Protein AF-A0A8T3C4L5-F1 (afdb_monomer_lite)

Radius of gyration: 16.28 Å; chains: 1; bounding box: 49×35×32 Å

InterPro domains:
  IPR044974 Disease resistance protein, plants [PTHR23155] (1-118)
  IPR058922 Disease resistance protein, winged helix domain [PF23559] (1-63)

pLDDT: mean 76.46, std 15.85, range [28.09, 96.88]

Organism: Dendrobium nobile (NCBI:txid94219)

Structure (mmCIF, N/CA/C/O backbone):
data_AF-A0A8T3C4L5-F1
#
_entry.id   AF-A0A8T3C4L5-F1
#
loop_
_atom_site.group_PDB
_atom_site.id
_atom_site.type_symbol
_atom_site.label_atom_id
_atom_site.label_alt_id
_atom_site.label_comp_id
_atom_site.label_asym_id
_atom_site.label_entity_id
_atom_site.label_seq_id
_atom_site.pdbx_PDB_ins_code
_atom_site.Cartn_x
_atom_site.Cartn_y
_atom_site.Cartn_z
_atom_site.occupancy
_atom_site.B_iso_or_equiv
_atom_site.auth_seq_id
_atom_site.auth_comp_id
_atom_site.auth_asym_id
_atom_site.auth_atom_id
_atom_site.pdbx_PDB_model_num
ATOM 1 N N . MET A 1 1 ? 4.354 3.926 0.857 1.00 71.31 1 MET A N 1
ATOM 2 C CA . MET A 1 1 ? 4.013 4.911 -0.170 1.00 71.31 1 MET A CA 1
ATOM 3 C C . MET A 1 1 ? 4.197 4.271 -1.514 1.00 71.31 1 MET A C 1
ATOM 5 O O . MET A 1 1 ? 5.231 3.648 -1.753 1.00 71.31 1 MET A O 1
ATOM 9 N N . PHE A 1 2 ? 3.154 4.379 -2.325 1.00 76.31 2 PHE A N 1
ATOM 10 C CA . PHE A 1 2 ? 3.182 3.933 -3.702 1.00 76.31 2 PHE A CA 1
ATOM 11 C C . PHE A 1 2 ? 4.271 4.679 -4.488 1.00 76.31 2 PHE A C 1
ATOM 13 O O . PHE A 1 2 ? 4.633 5.801 -4.106 1.00 76.31 2 PHE A O 1
ATOM 20 N N . PRO A 1 3 ? 4.824 4.069 -5.550 1.00 77.38 3 PRO A N 1
ATOM 21 C CA . PRO A 1 3 ? 5.613 4.795 -6.535 1.00 77.38 3 PRO A CA 1
ATOM 22 C C . PRO A 1 3 ? 4.866 6.037 -7.042 1.00 77.38 3 PRO A C 1
ATOM 24 O O . PRO A 1 3 ? 3.644 6.137 -6.931 1.00 77.38 3 PRO A O 1
ATOM 27 N N . GLU A 1 4 ? 5.619 7.010 -7.542 1.00 78.88 4 GLU A N 1
ATOM 28 C CA . GLU A 1 4 ? 5.027 8.156 -8.238 1.00 78.88 4 GLU A CA 1
ATOM 29 C C . GLU A 1 4 ? 4.269 7.656 -9.475 1.00 78.88 4 GLU A C 1
ATOM 31 O O . GLU A 1 4 ? 4.678 6.656 -10.070 1.00 78.88 4 GLU A O 1
ATOM 36 N N . ASP A 1 5 ? 3.134 8.288 -9.783 1.00 83.44 5 ASP A N 1
ATOM 37 C CA . ASP A 1 5 ? 2.208 7.886 -10.855 1.00 83.44 5 ASP A CA 1
ATOM 38 C C . ASP A 1 5 ? 1.694 6.439 -10.788 1.00 83.44 5 ASP A C 1
ATOM 40 O O . ASP A 1 5 ? 1.188 5.899 -11.766 1.00 83.44 5 ASP A O 1
ATOM 44 N N . HIS A 1 6 ? 1.783 5.791 -9.626 1.00 84.56 6 HIS A N 1
ATOM 45 C CA . HIS A 1 6 ? 1.246 4.449 -9.469 1.00 84.56 6 HIS A CA 1
ATOM 46 C C . HIS A 1 6 ? -0.283 4.444 -9.547 1.00 84.56 6 HIS A C 1
ATOM 48 O O . HIS A 1 6 ? -0.957 5.008 -8.677 1.00 84.56 6 HIS A O 1
ATOM 54 N N . GLU A 1 7 ? -0.795 3.750 -10.558 1.00 89.50 7 GLU A N 1
ATOM 55 C CA . GLU A 1 7 ? -2.212 3.465 -10.748 1.00 89.50 7 GLU A CA 1
ATOM 56 C C . GLU A 1 7 ? -2.616 2.199 -9.981 1.00 89.50 7 GLU A C 1
ATOM 58 O O . GLU A 1 7 ? -1.877 1.212 -9.944 1.00 89.50 7 GLU A O 1
ATOM 63 N N . PHE A 1 8 ? -3.783 2.241 -9.343 1.00 87.31 8 PHE A N 1
ATOM 64 C CA . PHE A 1 8 ? -4.353 1.148 -8.567 1.00 87.31 8 PHE A CA 1
ATOM 65 C C . PHE A 1 8 ? -5.879 1.107 -8.687 1.00 87.31 8 PHE A C 1
ATOM 67 O O . PHE A 1 8 ? -6.548 2.146 -8.705 1.00 87.31 8 PHE A O 1
ATOM 74 N N . ASP A 1 9 ? -6.434 -0.103 -8.647 1.00 92.12 9 ASP A N 1
ATOM 75 C CA . ASP A 1 9 ? -7.873 -0.304 -8.496 1.00 92.12 9 ASP A CA 1
ATOM 76 C C . ASP A 1 9 ? -8.336 -0.009 -7.052 1.00 92.12 9 ASP A C 1
ATOM 78 O O . ASP A 1 9 ? -7.619 -0.176 -6.054 1.00 92.12 9 ASP A O 1
ATOM 82 N N . LYS A 1 10 ? -9.597 0.410 -6.929 1.00 93.19 10 LYS A N 1
ATOM 83 C CA . LYS A 1 10 ? -10.261 0.701 -5.657 1.00 93.19 10 LYS A CA 1
ATOM 84 C C . LYS A 1 10 ? -10.256 -0.493 -4.705 1.00 93.19 10 LYS A C 1
ATOM 86 O O . LYS A 1 10 ? -9.967 -0.321 -3.517 1.00 93.19 10 LYS A O 1
ATOM 91 N N . TYR A 1 11 ? -10.639 -1.682 -5.170 1.00 91.38 11 TYR A N 1
ATOM 92 C CA . TYR A 1 11 ? -10.789 -2.846 -4.287 1.00 91.38 11 TYR A CA 1
ATOM 93 C C . TYR A 1 11 ? -9.446 -3.311 -3.748 1.00 91.38 11 TYR A C 1
ATOM 95 O O . TYR A 1 11 ? -9.337 -3.750 -2.603 1.00 91.38 11 TYR A O 1
ATOM 103 N N . ASP A 1 12 ? -8.436 -3.157 -4.575 1.00 87.62 12 ASP A N 1
ATOM 104 C CA . ASP A 1 12 ? -7.044 -3.436 -4.314 1.00 87.62 12 ASP A CA 1
ATOM 105 C C . ASP A 1 12 ? -6.484 -2.544 -3.189 1.00 87.62 12 ASP A C 1
ATOM 107 O O . ASP A 1 12 ? -5.986 -3.058 -2.176 1.00 87.62 12 ASP A O 1
ATOM 111 N N . LEU A 1 13 ? -6.723 -1.225 -3.247 1.00 89.25 13 LEU A N 1
ATOM 112 C CA . LEU A 1 13 ? -6.396 -0.329 -2.132 1.00 89.25 13 LEU A CA 1
ATOM 113 C C . LEU A 1 13 ? -7.184 -0.675 -0.857 1.00 89.25 13 LEU A C 1
ATOM 115 O O . LEU A 1 13 ? -6.622 -0.684 0.241 1.00 89.25 13 LEU A O 1
ATOM 119 N N . VAL A 1 14 ? -8.481 -0.971 -0.975 1.00 92.38 14 VAL A N 1
ATOM 120 C CA . VAL A 1 14 ? -9.328 -1.309 0.181 1.00 92.38 14 VAL A CA 1
ATOM 121 C C . VAL A 1 14 ? -8.824 -2.564 0.890 1.00 92.38 14 VAL A C 1
ATOM 123 O O . VAL A 1 14 ? -8.665 -2.553 2.111 1.00 92.38 14 VAL A O 1
ATOM 126 N N . ARG A 1 15 ? -8.504 -3.629 0.150 1.00 87.94 15 ARG A N 1
ATOM 127 C CA . ARG A 1 15 ? -7.939 -4.865 0.714 1.00 87.94 15 ARG A CA 1
ATOM 128 C C . ARG A 1 15 ? -6.617 -4.607 1.424 1.00 87.94 15 ARG A C 1
ATOM 130 O O . ARG A 1 15 ? -6.396 -5.148 2.506 1.00 87.94 15 ARG A O 1
ATOM 137 N N . MET A 1 16 ? -5.771 -3.748 0.858 1.00 83.81 16 MET A N 1
ATOM 138 C CA . MET A 1 16 ? -4.522 -3.340 1.495 1.00 83.81 16 MET A CA 1
ATOM 139 C C . MET A 1 16 ? -4.780 -2.623 2.829 1.00 83.81 16 MET A C 1
ATOM 141 O O . MET A 1 16 ? -4.151 -2.947 3.834 1.00 83.81 16 MET A O 1
ATOM 145 N N . LEU A 1 17 ? -5.735 -1.692 2.880 1.00 87.00 17 LEU A N 1
ATOM 146 C CA . LEU A 1 17 ? -6.096 -0.987 4.114 1.00 87.00 17 LEU A CA 1
ATOM 147 C C . LEU A 1 17 ? -6.680 -1.928 5.184 1.00 87.00 17 LEU A C 1
ATOM 149 O O . LEU A 1 17 ? -6.394 -1.748 6.369 1.00 87.00 17 LEU A O 1
ATOM 153 N N . ILE A 1 18 ? -7.440 -2.953 4.784 1.00 87.50 18 ILE A N 1
ATOM 154 C CA . ILE A 1 18 ? -7.921 -4.015 5.685 1.00 87.50 18 ILE A CA 1
ATOM 155 C C . ILE A 1 18 ? -6.741 -4.822 6.237 1.00 87.50 18 ILE A C 1
ATOM 157 O O . ILE A 1 18 ? -6.638 -5.005 7.448 1.00 87.50 18 ILE A O 1
ATOM 161 N N . ALA A 1 19 ? -5.828 -5.272 5.371 1.00 81.12 19 ALA A N 1
ATOM 162 C CA . ALA A 1 19 ? -4.664 -6.069 5.765 1.00 81.12 19 ALA A CA 1
ATOM 163 C C . ALA A 1 19 ? -3.718 -5.312 6.712 1.00 81.12 19 ALA A C 1
ATOM 165 O O . ALA A 1 19 ? -3.135 -5.911 7.614 1.00 81.12 19 ALA A O 1
ATOM 166 N N . LEU A 1 20 ? -3.606 -3.992 6.542 1.00 78.56 20 LEU A N 1
ATOM 167 C CA . LEU A 1 20 ? -2.855 -3.101 7.431 1.00 78.56 20 LEU A CA 1
ATOM 168 C C . LEU A 1 20 ? -3.605 -2.771 8.736 1.00 78.56 20 LEU A C 1
ATOM 170 O O . LEU A 1 20 ? -3.062 -2.088 9.601 1.00 78.56 20 LEU A O 1
ATOM 174 N N . GLY A 1 21 ? -4.850 -3.230 8.892 1.00 84.75 21 GLY A N 1
ATOM 175 C CA . GLY A 1 21 ? -5.668 -2.993 10.081 1.00 84.75 21 GLY A CA 1
ATOM 176 C C . GLY A 1 21 ? -6.249 -1.579 10.184 1.00 84.75 21 GLY A C 1
ATOM 177 O O . GLY A 1 21 ? -6.759 -1.211 11.243 1.00 84.75 21 GLY A O 1
ATOM 178 N N . PHE A 1 22 ? -6.210 -0.780 9.113 1.00 86.56 22 PHE A N 1
ATOM 179 C CA . PHE A 1 22 ? -6.829 0.551 9.096 1.00 86.56 22 PHE A CA 1
ATOM 180 C C . PHE A 1 22 ? -8.354 0.488 9.049 1.00 86.56 22 PHE A C 1
ATOM 182 O O . PHE A 1 22 ? -9.022 1.410 9.514 1.00 86.56 22 PHE A O 1
ATOM 189 N N . ILE A 1 23 ? -8.902 -0.604 8.519 1.00 91.62 23 ILE A N 1
ATOM 190 C CA . ILE A 1 23 ? -10.339 -0.853 8.483 1.00 91.62 23 ILE A CA 1
ATOM 191 C C . ILE A 1 23 ? -10.667 -1.953 9.486 1.00 91.62 23 ILE A C 1
ATOM 193 O O . ILE A 1 23 ? -10.069 -3.026 9.469 1.00 91.62 23 ILE A O 1
ATOM 197 N N . GLN A 1 24 ? -11.626 -1.671 10.363 1.00 89.50 24 GLN A N 1
ATOM 198 C CA . GLN A 1 24 ? -12.053 -2.571 11.428 1.00 89.50 24 GLN A CA 1
ATOM 199 C C . GLN A 1 24 ? -13.471 -3.090 11.157 1.00 89.50 24 GLN A C 1
ATOM 201 O O . GLN A 1 24 ? -14.288 -2.367 10.579 1.00 89.50 24 GLN A O 1
ATOM 206 N N . PRO A 1 25 ? -13.794 -4.326 11.571 1.00 89.25 25 PRO A N 1
ATOM 207 C CA . PRO A 1 25 ? -15.108 -4.906 11.335 1.00 89.25 25 PRO A CA 1
ATOM 208 C C . PRO A 1 25 ? -16.206 -4.169 12.112 1.00 89.25 25 PRO A C 1
ATOM 210 O O . PRO A 1 25 ? -16.008 -3.696 13.231 1.00 89.25 25 PRO A O 1
ATOM 213 N N . SER A 1 26 ? -17.402 -4.129 11.526 1.00 92.00 26 SER A N 1
ATOM 214 C CA . SER A 1 26 ? -18.622 -3.588 12.129 1.00 92.00 26 SER A CA 1
ATOM 215 C C . SER A 1 26 ? -19.703 -4.665 12.182 1.00 92.00 26 SER A C 1
ATOM 217 O O . SER A 1 26 ? -19.707 -5.591 11.379 1.00 92.00 26 SER A O 1
ATOM 219 N N . GLN A 1 27 ? -20.664 -4.532 13.101 1.00 91.00 27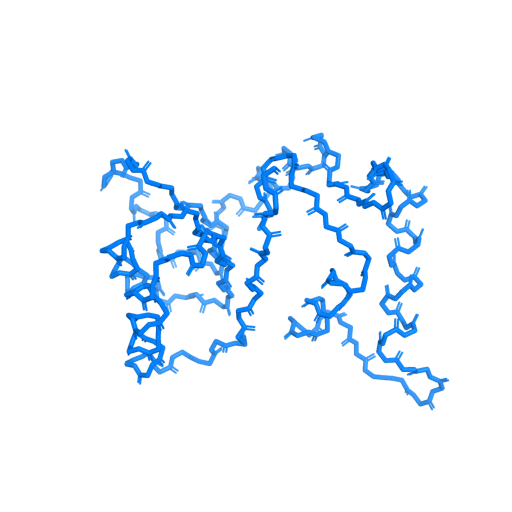 GLN A N 1
ATOM 220 C CA . GLN A 1 27 ? -21.825 -5.430 13.150 1.00 91.00 27 GLN A CA 1
ATOM 221 C C . GLN A 1 27 ? -22.737 -5.307 11.919 1.00 91.00 27 GLN A C 1
ATOM 223 O O . GLN A 1 27 ? -23.452 -6.252 11.603 1.00 91.00 27 GLN A O 1
ATOM 228 N N . ALA A 1 28 ? -22.747 -4.148 11.252 1.00 93.50 28 ALA A N 1
ATOM 229 C CA . ALA A 1 28 ? -23.723 -3.832 10.206 1.00 93.50 28 ALA A CA 1
ATOM 230 C C . ALA A 1 28 ? -23.144 -3.807 8.783 1.00 93.50 28 ALA A C 1
ATOM 232 O O . ALA A 1 28 ? -23.911 -3.769 7.825 1.00 93.50 28 ALA A O 1
ATOM 233 N N . MET A 1 29 ? -21.819 -3.765 8.636 1.00 93.00 29 MET A N 1
ATOM 234 C CA . MET A 1 29 ? -21.143 -3.587 7.348 1.00 93.00 29 MET A CA 1
ATOM 235 C C . MET A 1 29 ? -19.904 -4.464 7.274 1.00 93.00 29 MET A C 1
ATOM 237 O O . MET A 1 29 ? -19.213 -4.649 8.280 1.00 93.00 29 MET A O 1
ATOM 241 N N . THR A 1 30 ? -19.616 -4.963 6.074 1.00 95.25 30 THR A N 1
ATOM 242 C CA . THR A 1 30 ? -18.349 -5.646 5.806 1.00 95.25 30 THR A CA 1
ATOM 243 C C . THR A 1 30 ? -17.194 -4.643 5.846 1.00 95.25 30 THR A C 1
ATOM 245 O O . THR A 1 30 ? -17.395 -3.429 5.733 1.00 95.25 30 THR A O 1
ATOM 248 N N . MET A 1 31 ? -15.968 -5.133 6.032 1.00 95.44 31 MET A N 1
ATOM 249 C CA . MET A 1 31 ? -14.789 -4.264 5.994 1.00 95.44 31 MET A CA 1
ATOM 250 C C . MET A 1 31 ? -14.601 -3.668 4.593 1.00 95.44 31 MET A C 1
ATOM 252 O O . MET A 1 31 ? -14.191 -2.522 4.455 1.00 95.44 31 MET A O 1
ATOM 256 N N . GLU A 1 32 ? -14.983 -4.401 3.555 1.00 95.75 32 GLU A N 1
ATOM 257 C CA . GLU A 1 32 ? -14.980 -3.953 2.169 1.00 95.75 32 GLU A CA 1
ATOM 258 C C . GLU A 1 32 ? -15.983 -2.816 1.937 1.00 95.75 32 GLU A C 1
ATOM 260 O O . GLU A 1 32 ? -15.641 -1.835 1.278 1.00 95.75 32 GLU A O 1
ATOM 265 N N . ASP A 1 33 ? -17.183 -2.886 2.526 1.00 96.06 33 ASP A N 1
ATOM 266 C CA . ASP A 1 33 ? -18.165 -1.794 2.459 1.00 96.06 33 ASP A CA 1
ATOM 267 C C . ASP A 1 33 ? -17.651 -0.533 3.166 1.00 96.06 33 ASP A C 1
ATOM 269 O O . ASP A 1 33 ? -17.806 0.582 2.661 1.00 96.06 33 ASP A O 1
ATOM 273 N N . ILE A 1 34 ? -17.038 -0.696 4.344 1.00 96.69 34 ILE A N 1
ATOM 274 C CA . ILE A 1 34 ? -16.456 0.417 5.107 1.00 96.69 34 ILE A CA 1
ATOM 275 C C . ILE A 1 34 ? -15.316 1.048 4.309 1.00 96.69 34 ILE A C 1
ATOM 277 O O . ILE A 1 34 ? -15.352 2.245 4.028 1.00 96.69 34 ILE A O 1
ATOM 281 N N . GLY A 1 35 ? -14.357 0.232 3.874 1.00 96.19 35 GLY A N 1
ATOM 282 C CA . GLY A 1 35 ? -13.220 0.685 3.086 1.00 96.19 35 GLY A CA 1
ATOM 283 C C . GLY A 1 35 ? -13.636 1.329 1.773 1.00 96.19 35 GLY A C 1
ATOM 284 O O . GLY A 1 35 ? -13.088 2.360 1.397 1.00 96.19 35 GLY A O 1
ATOM 285 N N . GLY A 1 36 ? -14.648 0.782 1.101 1.00 96.88 36 GLY A N 1
ATOM 286 C CA . GLY A 1 36 ? -15.189 1.349 -0.128 1.00 96.88 36 GLY A CA 1
ATOM 287 C C . GLY A 1 36 ? -15.793 2.738 0.076 1.00 96.88 36 GLY A C 1
ATOM 288 O O . GLY A 1 36 ? -15.607 3.610 -0.771 1.00 96.88 36 GLY A O 1
ATOM 289 N N . ARG A 1 37 ? -16.474 2.974 1.204 1.00 96.06 37 ARG A N 1
ATOM 290 C CA . ARG A 1 37 ? -17.014 4.296 1.557 1.00 96.06 37 ARG A CA 1
ATOM 291 C C . ARG A 1 37 ? -15.917 5.283 1.934 1.00 96.06 37 ARG A C 1
ATOM 293 O O . ARG A 1 37 ? -15.989 6.443 1.528 1.00 96.06 37 ARG A O 1
ATOM 300 N N . ASP A 1 38 ? -14.920 4.838 2.692 1.00 95.25 38 ASP A N 1
ATOM 301 C CA . ASP A 1 38 ? -13.773 5.670 3.058 1.00 95.25 38 ASP A CA 1
ATOM 302 C C . ASP A 1 38 ? -12.978 6.066 1.812 1.00 95.25 38 ASP A C 1
ATOM 304 O O . ASP A 1 38 ? -12.652 7.239 1.635 1.00 95.25 38 ASP A O 1
ATOM 308 N N . PHE A 1 39 ? -12.773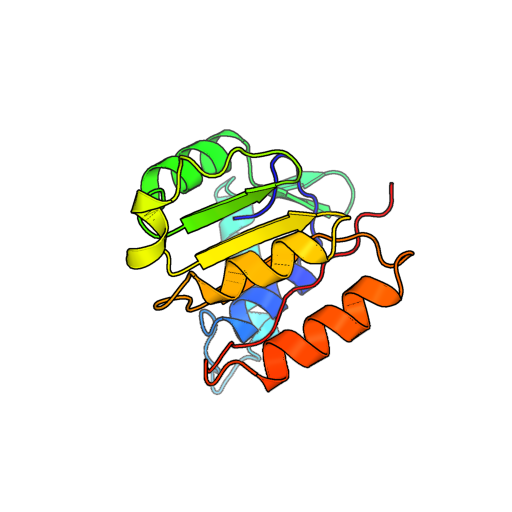 5.127 0.888 1.00 95.88 39 PHE A N 1
ATOM 309 C CA . PHE A 1 39 ? -12.193 5.387 -0.425 1.00 95.88 39 PHE A CA 1
ATOM 310 C C . PHE A 1 39 ? -12.941 6.493 -1.175 1.00 95.88 39 PHE A C 1
ATOM 312 O O . PHE A 1 39 ? -12.330 7.461 -1.627 1.00 95.88 39 PHE A O 1
ATOM 319 N N . ASP A 1 40 ? -14.273 6.408 -1.249 1.00 95.81 40 ASP A N 1
ATOM 320 C CA . ASP A 1 40 ? -15.086 7.420 -1.931 1.00 95.81 40 ASP A CA 1
ATOM 321 C C . ASP A 1 40 ? -14.940 8.808 -1.284 1.00 95.81 40 ASP A C 1
ATOM 323 O O . ASP A 1 40 ? -15.024 9.833 -1.964 1.00 95.81 40 ASP A O 1
ATOM 327 N N . VAL A 1 41 ? -14.705 8.872 0.032 1.00 96.25 41 VAL A N 1
ATOM 328 C CA . VAL A 1 41 ? -14.389 10.127 0.731 1.00 96.25 41 VAL A CA 1
ATOM 329 C C . VAL A 1 41 ? -13.004 10.645 0.340 1.00 96.25 41 VAL A C 1
ATOM 331 O O . VAL A 1 41 ? -12.855 11.854 0.159 1.00 96.25 41 VAL A O 1
ATOM 334 N N . LEU A 1 42 ? -12.004 9.772 0.197 1.00 93.75 42 LEU A N 1
ATOM 335 C CA . LEU A 1 42 ? -10.652 10.154 -0.225 1.00 93.75 42 LEU A CA 1
ATOM 336 C C . LEU A 1 42 ? -10.655 10.724 -1.653 1.00 93.75 42 LEU A C 1
ATOM 338 O O . LEU A 1 42 ? -10.090 11.797 -1.877 1.00 93.75 42 LEU A O 1
ATOM 342 N N . VAL A 1 43 ? -11.388 10.098 -2.579 1.00 94.56 43 VAL A N 1
ATOM 343 C CA . VAL A 1 43 ? -11.600 10.619 -3.944 1.00 94.56 43 VAL A CA 1
ATOM 344 C C . VAL A 1 43 ? -12.302 11.979 -3.909 1.00 94.56 43 VAL A C 1
ATOM 346 O O . VAL A 1 43 ? -11.830 12.943 -4.506 1.00 94.56 43 VAL A O 1
ATOM 349 N N . LYS A 1 44 ? -13.393 12.117 -3.140 1.00 95.19 44 LYS A N 1
ATOM 350 C CA . LYS A 1 44 ? -14.113 13.401 -2.997 1.00 95.19 44 LYS A CA 1
ATOM 351 C C . LYS A 1 44 ? -13.253 14.526 -2.422 1.00 95.19 44 LYS A C 1
ATOM 353 O O . LYS A 1 44 ? -13.551 15.695 -2.652 1.00 95.19 44 LYS A O 1
ATOM 358 N N . LYS A 1 45 ? -12.217 14.188 -1.655 1.00 93.25 45 LYS A N 1
ATOM 359 C CA . LYS A 1 45 ? -11.246 15.133 -1.091 1.00 93.25 45 LYS A CA 1
ATOM 360 C C . LYS A 1 45 ? -10.052 15.403 -2.012 1.00 93.25 45 LYS A C 1
ATOM 362 O O . LYS A 1 45 ? -9.121 16.069 -1.572 1.00 93.25 45 LYS A O 1
ATOM 367 N N . ALA A 1 46 ? -10.077 14.903 -3.250 1.00 90.94 46 ALA A N 1
ATOM 368 C CA . ALA A 1 46 ? -8.989 15.010 -4.221 1.00 90.94 46 ALA A CA 1
ATOM 369 C C . ALA A 1 46 ? -7.653 14.428 -3.717 1.00 90.94 46 ALA A C 1
ATOM 371 O O . ALA A 1 46 ? -6.582 14.878 -4.115 1.00 90.94 46 ALA A O 1
ATOM 372 N N . LEU A 1 47 ? -7.712 13.426 -2.829 1.00 91.12 47 LEU A N 1
ATOM 373 C CA . LEU A 1 47 ? -6.519 12.680 -2.410 1.00 91.12 47 LEU A CA 1
ATOM 374 C C . LEU A 1 47 ? -6.098 11.667 -3.479 1.00 91.12 47 LEU A C 1
ATOM 376 O O . LEU A 1 47 ? -4.906 11.407 -3.650 1.00 91.12 47 LEU A O 1
ATOM 380 N N . PHE A 1 48 ? -7.086 11.141 -4.205 1.00 92.69 48 PHE A N 1
ATOM 381 C CA . PHE A 1 48 ? -6.901 10.266 -5.352 1.00 92.69 48 PHE A CA 1
ATOM 382 C C . PHE A 1 48 ? -7.545 10.885 -6.588 1.00 92.69 48 PHE A C 1
ATOM 384 O O . PHE A 1 48 ? -8.653 11.423 -6.518 1.00 92.69 48 PHE A O 1
ATOM 391 N N . GLU A 1 49 ? -6.833 10.798 -7.702 1.00 92.31 49 GLU A N 1
ATOM 392 C CA . GLU A 1 49 ? -7.282 11.178 -9.034 1.00 92.31 49 GLU A CA 1
ATOM 393 C C . GLU A 1 49 ? -7.709 9.918 -9.791 1.00 92.31 49 GLU A C 1
ATOM 395 O O . GLU A 1 49 ? -7.062 8.883 -9.669 1.00 92.31 49 GLU A O 1
ATOM 400 N N . MET A 1 50 ? -8.803 9.997 -10.546 1.00 92.94 50 MET A N 1
ATOM 401 C CA . MET A 1 50 ? -9.284 8.899 -11.388 1.00 92.94 50 MET A CA 1
ATOM 402 C C . MET A 1 50 ? -8.632 8.996 -12.770 1.00 92.94 50 MET A C 1
ATOM 404 O O . MET A 1 50 ? -8.752 10.032 -13.427 1.00 92.94 50 MET A O 1
ATOM 408 N N . ILE A 1 51 ? -7.978 7.923 -13.206 1.00 92.00 51 ILE A N 1
ATOM 409 C CA . ILE A 1 51 ? -7.270 7.808 -14.483 1.00 92.00 51 ILE A CA 1
ATOM 410 C C . ILE A 1 51 ? -7.856 6.610 -15.232 1.00 92.00 51 ILE A C 1
ATOM 412 O O . ILE A 1 51 ? -7.574 5.460 -14.917 1.00 92.00 51 ILE A O 1
ATOM 416 N N . GLY A 1 52 ? -8.725 6.876 -16.211 1.00 91.50 52 GLY A N 1
ATOM 417 C CA . GLY A 1 52 ? -9.481 5.810 -16.873 1.00 91.50 52 GLY A CA 1
ATOM 418 C C . GLY A 1 52 ? -10.406 5.095 -15.885 1.00 91.50 52 GLY A C 1
ATOM 419 O O . GLY A 1 52 ? -11.292 5.737 -15.318 1.00 91.50 52 GLY A O 1
ATOM 420 N N . ASP A 1 53 ? -10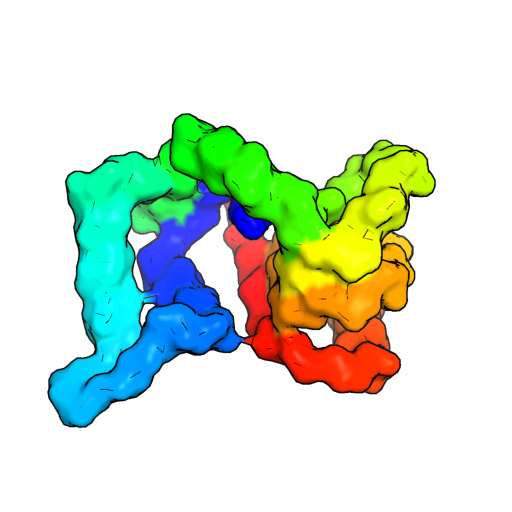.182 3.794 -15.700 1.00 90.25 53 ASP A N 1
ATOM 421 C CA . ASP A 1 53 ? -10.903 2.950 -14.737 1.00 90.25 53 ASP A CA 1
ATOM 422 C C . ASP A 1 53 ? -10.146 2.780 -13.400 1.00 90.25 53 ASP A C 1
ATOM 424 O O . ASP A 1 53 ? -10.703 2.230 -12.450 1.00 90.25 53 ASP A O 1
ATOM 428 N N . ASP A 1 54 ? -8.916 3.297 -13.308 1.00 92.50 54 ASP A N 1
ATOM 429 C CA . ASP A 1 54 ? -8.035 3.191 -12.144 1.00 92.50 54 ASP A CA 1
ATOM 430 C C . ASP A 1 54 ? -7.899 4.528 -11.397 1.00 92.50 54 ASP A C 1
ATOM 432 O O . ASP A 1 54 ? -8.473 5.563 -11.759 1.00 92.50 54 ASP A O 1
ATOM 436 N N . TYR A 1 55 ? -7.136 4.511 -10.303 1.00 93.44 55 TYR A N 1
ATOM 437 C CA . TYR A 1 55 ? -6.859 5.678 -9.478 1.00 93.44 55 TYR A CA 1
ATOM 438 C C . TYR A 1 55 ? -5.369 5.848 -9.232 1.00 93.44 55 TYR A C 1
ATOM 440 O O . TYR A 1 55 ? -4.648 4.875 -9.057 1.00 93.44 55 TYR A O 1
ATOM 448 N N . LYS A 1 56 ? -4.917 7.094 -9.107 1.00 91.44 56 LYS A N 1
ATOM 449 C CA . LYS A 1 56 ? -3.567 7.412 -8.639 1.00 91.44 56 LYS A CA 1
ATOM 450 C C . LYS A 1 56 ? -3.593 8.392 -7.479 1.00 91.44 56 LYS A C 1
ATOM 452 O O . LYS A 1 56 ? -4.532 9.172 -7.310 1.00 91.44 56 LYS A O 1
ATOM 457 N N . MET A 1 57 ? -2.547 8.372 -6.657 1.00 90.56 57 MET A N 1
ATOM 458 C CA . MET A 1 57 ? -2.349 9.417 -5.653 1.00 90.56 57 MET A CA 1
ATOM 459 C C . MET A 1 57 ? -1.937 10.710 -6.348 1.00 90.56 57 MET A C 1
ATOM 461 O O . MET A 1 57 ? -1.014 10.701 -7.151 1.00 90.56 57 MET A O 1
ATOM 465 N N . HIS A 1 58 ? -2.595 11.819 -6.013 1.00 88.75 58 HIS A N 1
ATOM 466 C CA . HIS A 1 58 ? -2.255 13.110 -6.601 1.00 88.75 58 HIS A CA 1
ATOM 467 C C . HIS A 1 58 ? -0.822 13.513 -6.211 1.00 88.75 58 HIS A C 1
ATOM 469 O O . HIS A 1 58 ? -0.468 13.436 -5.033 1.00 88.75 58 HIS A O 1
ATOM 475 N N . ASP A 1 59 ? -0.025 14.008 -7.160 1.00 85.75 59 ASP A N 1
ATOM 476 C CA . ASP A 1 59 ? 1.412 14.286 -6.974 1.00 85.75 59 ASP A CA 1
ATOM 477 C C . ASP A 1 59 ? 1.717 15.156 -5.744 1.00 85.75 59 ASP A C 1
ATOM 479 O O . ASP A 1 59 ? 2.639 14.882 -4.982 1.00 85.75 59 ASP A O 1
ATOM 483 N N . LEU A 1 60 ? 0.885 16.168 -5.467 1.00 88.56 60 LEU A N 1
ATOM 484 C CA . LEU A 1 60 ? 1.040 17.027 -4.287 1.00 88.56 60 LEU A CA 1
ATOM 485 C C . LEU A 1 60 ? 0.831 16.271 -2.968 1.00 88.56 60 LEU A C 1
ATOM 487 O O . LEU A 1 60 ? 1.506 16.541 -1.971 1.00 88.56 60 LEU A O 1
ATOM 491 N N . ILE A 1 61 ? -0.115 15.332 -2.945 1.00 89.50 61 ILE A N 1
ATOM 492 C CA . ILE A 1 61 ? -0.366 14.466 -1.791 1.00 89.50 61 ILE A CA 1
ATOM 493 C C . ILE A 1 61 ? 0.778 13.476 -1.640 1.00 89.50 61 ILE A C 1
ATOM 495 O O . ILE A 1 61 ? 1.245 13.265 -0.520 1.00 89.50 61 ILE A O 1
ATOM 499 N N . HIS A 1 62 ? 1.265 12.923 -2.750 1.00 86.69 62 HIS A N 1
ATOM 500 C CA . HIS A 1 62 ? 2.428 12.045 -2.772 1.00 86.69 62 HIS A CA 1
ATOM 501 C C . HIS A 1 62 ? 3.659 12.752 -2.190 1.00 86.69 62 HIS A C 1
ATOM 503 O O . HIS A 1 62 ? 4.229 12.292 -1.197 1.00 86.69 62 HIS A O 1
ATOM 509 N N . GLU A 1 63 ? 3.999 13.937 -2.696 1.00 86.56 63 GLU A N 1
ATOM 510 C CA . GLU A 1 63 ? 5.132 14.733 -2.223 1.00 86.56 63 GLU A CA 1
ATOM 511 C C . GLU A 1 63 ? 4.997 15.090 -0.732 1.00 86.56 63 GLU A C 1
ATOM 513 O O . GLU A 1 63 ? 5.944 14.942 0.051 1.00 86.56 63 GLU A O 1
ATOM 518 N N . SER A 1 64 ? 3.806 15.527 -0.314 1.00 88.12 64 SER A N 1
ATOM 519 C CA . SER A 1 64 ? 3.530 15.904 1.077 1.00 88.12 64 SER A CA 1
ATOM 520 C C . SER A 1 64 ? 3.664 14.715 2.027 1.00 88.12 64 SER A C 1
ATOM 522 O O . SER A 1 64 ? 4.296 14.821 3.079 1.00 88.12 64 SER A O 1
ATOM 524 N N . THR A 1 65 ? 3.105 13.568 1.642 1.00 83.62 65 THR A N 1
ATOM 525 C CA . THR A 1 65 ? 3.153 12.323 2.416 1.00 83.62 65 THR A CA 1
ATOM 526 C C . THR A 1 65 ? 4.592 11.820 2.518 1.00 83.62 65 THR A C 1
ATOM 528 O O . THR A 1 65 ? 5.046 11.488 3.612 1.00 83.62 65 THR A O 1
ATOM 531 N N . SER A 1 66 ? 5.354 11.860 1.420 1.00 80.62 66 SER A N 1
ATOM 532 C CA . SER A 1 66 ? 6.769 11.464 1.405 1.00 80.62 66 SER A CA 1
ATOM 533 C C . SER A 1 66 ? 7.587 12.264 2.413 1.00 80.62 66 SER A C 1
ATOM 535 O O . SER A 1 66 ? 8.361 11.697 3.182 1.00 80.62 66 SER A O 1
ATOM 537 N N . LYS A 1 67 ? 7.384 13.585 2.454 1.00 83.69 67 LYS A N 1
ATOM 538 C CA . LYS A 1 67 ? 8.080 14.469 3.397 1.00 83.69 67 LYS A CA 1
ATOM 539 C C . LYS A 1 67 ? 7.636 14.237 4.838 1.00 83.69 67 LYS A C 1
ATOM 541 O O . LYS A 1 67 ? 8.478 14.191 5.730 1.00 83.69 67 LYS A O 1
ATOM 546 N N . PHE A 1 68 ? 6.332 14.086 5.067 1.00 84.25 68 PHE A N 1
ATOM 547 C CA . PHE A 1 68 ? 5.776 13.901 6.407 1.00 84.25 68 PHE A CA 1
ATOM 548 C C . PHE A 1 68 ? 6.247 12.592 7.051 1.00 84.25 68 PHE A C 1
ATOM 550 O O . PHE A 1 68 ? 6.580 12.568 8.233 1.00 84.25 68 PHE A O 1
ATOM 557 N N . PHE A 1 69 ? 6.335 11.517 6.265 1.00 82.50 69 PHE A N 1
ATOM 558 C CA . PHE A 1 69 ? 6.730 10.196 6.747 1.00 82.50 69 PHE A CA 1
ATOM 559 C C . PHE A 1 69 ? 8.218 9.874 6.551 1.00 82.50 69 PHE A C 1
ATOM 561 O O . PHE A 1 69 ? 8.618 8.753 6.838 1.00 82.50 69 PHE A O 1
ATOM 568 N N . ALA A 1 70 ? 9.064 10.820 6.130 1.00 81.06 70 ALA A N 1
ATOM 569 C CA . ALA A 1 70 ? 10.464 10.563 5.759 1.00 81.06 70 ALA A CA 1
ATOM 570 C C . ALA A 1 70 ? 11.323 9.870 6.841 1.00 81.06 70 ALA A C 1
ATOM 572 O O . ALA A 1 70 ? 12.337 9.254 6.525 1.00 81.06 70 ALA A O 1
ATOM 573 N N . GLN A 1 71 ? 10.944 9.973 8.120 1.00 82.56 71 GLN A N 1
ATOM 574 C CA . GLN A 1 71 ? 11.659 9.328 9.232 1.00 82.56 71 GLN A CA 1
ATOM 575 C C . GLN A 1 71 ? 11.217 7.882 9.492 1.00 82.56 71 GLN A C 1
ATOM 577 O O . GLN A 1 71 ? 11.958 7.115 10.101 1.00 82.56 71 GLN A O 1
ATOM 582 N N . GLU A 1 72 ? 10.016 7.514 9.049 1.00 82.00 72 GLU A N 1
ATOM 583 C CA . GLU A 1 72 ? 9.394 6.211 9.310 1.00 82.00 72 GLU A CA 1
ATOM 584 C C . GLU A 1 72 ? 9.158 5.404 8.030 1.00 82.00 72 GLU A C 1
ATOM 586 O O . GLU A 1 72 ? 8.913 4.198 8.098 1.00 82.00 72 GLU A O 1
ATOM 591 N N . PHE A 1 73 ? 9.236 6.060 6.871 1.00 81.00 73 PHE A N 1
ATOM 592 C CA . PHE A 1 73 ? 9.045 5.482 5.555 1.00 81.00 73 PHE A CA 1
ATOM 593 C C . PHE A 1 73 ? 10.356 5.451 4.763 1.00 81.00 73 PHE A C 1
ATOM 595 O O . PHE A 1 73 ? 10.970 6.485 4.510 1.00 81.00 73 PHE A O 1
ATOM 602 N N . GLY A 1 74 ? 10.769 4.253 4.356 1.00 80.06 74 GLY A N 1
ATOM 603 C CA . GLY A 1 74 ? 11.919 4.014 3.497 1.00 80.06 74 GLY A CA 1
ATOM 604 C C . GLY A 1 74 ? 11.486 3.638 2.084 1.00 80.06 74 GLY A C 1
ATOM 605 O O . GLY A 1 74 ? 10.492 2.934 1.887 1.00 80.06 74 GLY A O 1
ATOM 606 N N . LYS A 1 75 ? 12.269 4.064 1.096 1.00 79.88 75 LYS A N 1
ATOM 607 C CA . LYS A 1 75 ? 12.183 3.589 -0.285 1.00 79.88 75 LYS A CA 1
ATOM 608 C C . LYS A 1 75 ? 13.494 2.902 -0.636 1.00 79.88 75 LYS A C 1
ATOM 610 O O . LYS A 1 75 ? 14.553 3.334 -0.192 1.00 79.88 75 LYS A O 1
ATOM 615 N N . LEU A 1 76 ? 13.405 1.825 -1.399 1.00 78.12 76 LEU A N 1
ATOM 616 C CA . LEU A 1 76 ? 14.556 1.092 -1.881 1.00 78.12 76 LEU A CA 1
ATOM 617 C C . LEU A 1 76 ? 14.367 0.818 -3.376 1.00 78.12 76 LEU A C 1
ATOM 619 O O . LEU A 1 76 ? 13.402 0.162 -3.769 1.00 78.12 76 LEU A O 1
ATOM 623 N N . VAL A 1 77 ? 15.286 1.335 -4.193 1.00 74.88 77 VAL A N 1
ATOM 624 C CA . VAL A 1 77 ? 15.278 1.209 -5.659 1.00 74.88 77 VAL A CA 1
ATOM 625 C C . VAL A 1 77 ? 16.609 0.629 -6.134 1.00 74.88 77 VAL A C 1
ATOM 627 O O . VAL A 1 77 ? 17.648 0.812 -5.489 1.00 74.88 77 VAL A O 1
ATOM 630 N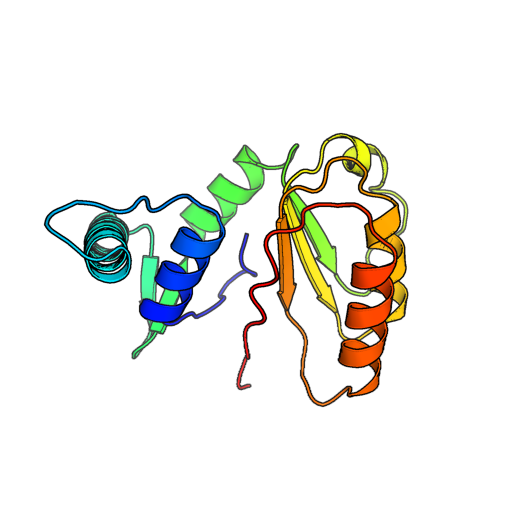 N . ASP A 1 78 ? 16.586 -0.083 -7.259 1.00 68.62 78 ASP A N 1
ATOM 631 C CA . ASP A 1 78 ? 17.798 -0.557 -7.924 1.00 68.62 78 ASP A CA 1
ATOM 632 C C . ASP A 1 78 ? 18.773 0.610 -8.185 1.00 68.62 78 ASP A C 1
ATOM 634 O O . ASP A 1 78 ? 18.400 1.631 -8.757 1.00 68.62 78 ASP A O 1
ATOM 638 N N . ASN A 1 79 ? 20.037 0.434 -7.774 1.00 60.97 79 ASN A N 1
ATOM 639 C CA . ASN A 1 79 ? 21.161 1.382 -7.894 1.00 60.97 79 ASN A CA 1
ATOM 640 C C . ASN A 1 79 ? 21.277 2.525 -6.863 1.00 60.97 79 ASN A C 1
ATOM 642 O O . ASN A 1 79 ? 22.159 3.367 -7.026 1.00 60.97 79 ASN A O 1
ATOM 646 N N . GLU A 1 80 ? 20.500 2.555 -5.775 1.00 59.75 80 GLU A N 1
ATOM 647 C CA . GLU A 1 80 ? 20.787 3.510 -4.687 1.00 59.75 80 GLU A CA 1
ATOM 648 C C . GLU A 1 80 ? 22.005 3.079 -3.842 1.00 59.75 80 GLU A C 1
ATOM 650 O O . GLU A 1 80 ? 22.087 1.943 -3.345 1.00 59.75 80 GLU A O 1
ATOM 655 N N . GLU A 1 81 ? 22.971 3.999 -3.699 1.00 54.03 81 GLU A N 1
ATOM 656 C CA . GLU A 1 81 ? 24.203 3.804 -2.930 1.00 54.03 81 GLU A CA 1
ATOM 657 C C . GLU A 1 81 ? 23.923 3.488 -1.456 1.00 54.03 81 GLU A C 1
ATOM 659 O O . GLU A 1 81 ? 22.999 3.999 -0.825 1.00 54.03 81 GLU A O 1
ATOM 664 N N . GLU A 1 82 ? 24.797 2.665 -0.877 1.00 53.09 82 GLU A N 1
ATOM 665 C CA . GLU A 1 82 ? 24.757 2.186 0.505 1.00 53.09 82 GLU A CA 1
ATOM 666 C C . GLU A 1 82 ? 25.001 3.285 1.566 1.00 53.09 82 GLU A C 1
ATOM 668 O O . GLU A 1 82 ? 25.423 2.980 2.672 1.00 53.09 82 GLU A O 1
ATOM 673 N N . SER A 1 83 ? 24.793 4.569 1.271 1.00 46.16 83 SER A N 1
ATOM 674 C CA . SER A 1 83 ? 25.173 5.692 2.143 1.00 46.16 83 SER A CA 1
ATOM 675 C C . SER A 1 83 ? 23.993 6.391 2.841 1.00 46.16 83 SER A C 1
ATOM 677 O O . SER A 1 83 ? 24.212 7.186 3.755 1.00 46.16 83 SER A O 1
ATOM 679 N N . SER A 1 84 ? 22.740 6.027 2.536 1.00 51.44 84 SER A N 1
ATOM 680 C CA . SER A 1 84 ? 21.521 6.526 3.214 1.00 51.44 84 SER A CA 1
ATOM 681 C C . SER A 1 84 ? 21.126 5.743 4.491 1.00 51.44 84 SER A C 1
ATOM 683 O O . SER A 1 84 ? 20.105 6.021 5.122 1.00 51.44 84 SER A O 1
ATOM 685 N N . LEU A 1 85 ? 21.965 4.797 4.939 1.00 52.41 85 LEU A N 1
ATOM 686 C CA . LEU A 1 85 ? 21.648 3.740 5.927 1.00 52.41 85 LEU A CA 1
ATOM 687 C C . LEU A 1 85 ? 21.436 4.194 7.379 1.00 52.41 85 LEU A C 1
ATOM 689 O O . LEU A 1 85 ? 21.066 3.375 8.219 1.00 52.41 85 LEU A O 1
ATOM 693 N N . LYS A 1 86 ? 21.656 5.473 7.714 1.00 52.31 86 LYS A N 1
ATOM 694 C CA . LYS A 1 86 ? 21.366 5.987 9.070 1.00 52.31 86 LYS A CA 1
ATOM 695 C C . LYS A 1 86 ? 19.870 5.999 9.400 1.00 52.31 86 LYS A C 1
ATOM 697 O O . LYS A 1 86 ? 19.511 6.170 10.556 1.00 52.31 86 LYS A O 1
ATOM 702 N N . ILE A 1 87 ? 19.018 5.810 8.395 1.00 58.81 87 ILE A N 1
ATOM 703 C CA . ILE A 1 87 ? 17.562 5.873 8.519 1.00 58.81 87 ILE A CA 1
ATOM 704 C C . ILE A 1 87 ? 16.963 4.501 8.913 1.00 58.81 87 ILE A C 1
ATOM 706 O O . ILE A 1 87 ? 15.865 4.440 9.453 1.00 58.81 87 ILE A O 1
ATOM 710 N N . PHE A 1 88 ? 17.687 3.386 8.736 1.00 66.81 88 PHE A N 1
ATOM 711 C CA . PHE A 1 88 ? 17.137 2.029 8.919 1.00 66.81 88 PHE A CA 1
ATOM 712 C C . PHE A 1 88 ? 16.643 1.694 10.323 1.00 66.81 88 PHE A C 1
ATOM 714 O O . PHE A 1 88 ? 15.775 0.836 10.471 1.00 66.81 88 PHE A O 1
ATOM 721 N N . GLU A 1 89 ? 17.184 2.351 11.346 1.00 70.81 89 GLU A N 1
ATOM 722 C CA . GLU A 1 89 ? 16.762 2.108 12.723 1.00 70.81 89 GLU A CA 1
ATOM 723 C C . GLU A 1 89 ? 15.381 2.697 13.019 1.00 70.81 89 GLU A C 1
ATOM 725 O O . GLU A 1 89 ? 14.740 2.236 13.949 1.00 70.81 89 GLU A O 1
ATOM 730 N N . THR A 1 90 ? 14.883 3.667 12.247 1.00 78.12 90 THR A N 1
ATOM 731 C CA . THR A 1 90 ? 13.577 4.304 12.502 1.00 78.12 90 THR A CA 1
ATOM 732 C C . THR A 1 90 ? 12.505 3.929 11.483 1.00 78.12 90 THR A C 1
ATOM 734 O O . THR A 1 90 ? 11.324 4.191 11.717 1.00 78.12 90 THR A O 1
ATOM 737 N N . ILE A 1 91 ? 12.881 3.285 10.373 1.00 84.12 91 ILE A N 1
ATOM 738 C CA . ILE A 1 91 ? 11.924 2.870 9.347 1.00 84.12 91 ILE A CA 1
ATOM 739 C C . ILE A 1 91 ? 10.996 1.774 9.866 1.00 84.12 91 ILE A C 1
ATOM 741 O O . ILE A 1 91 ? 11.425 0.684 10.246 1.00 84.12 91 ILE A O 1
ATOM 745 N N . ARG A 1 92 ? 9.697 2.066 9.778 1.00 83.12 92 ARG A N 1
ATOM 746 C CA . ARG A 1 92 ? 8.592 1.141 10.042 1.00 83.12 92 ARG A CA 1
ATOM 747 C C . ARG A 1 92 ? 7.882 0.697 8.769 1.00 83.12 92 ARG A C 1
ATOM 749 O O . ARG A 1 92 ? 7.258 -0.356 8.759 1.00 83.12 92 ARG A O 1
ATOM 756 N N . TYR A 1 93 ? 7.999 1.452 7.686 1.00 80.31 93 TYR A N 1
ATOM 757 C CA . TYR A 1 93 ? 7.317 1.169 6.429 1.00 80.31 93 TYR A CA 1
ATOM 758 C C . TYR A 1 93 ? 8.328 1.208 5.287 1.00 80.31 93 TYR A C 1
ATOM 760 O O . TYR A 1 93 ? 8.962 2.235 5.075 1.00 80.31 93 TYR A O 1
ATOM 768 N N . LEU A 1 94 ? 8.486 0.120 4.541 1.00 81.25 94 LEU A N 1
ATOM 769 C CA . LEU A 1 94 ? 9.458 0.042 3.447 1.00 81.25 94 LEU A CA 1
ATOM 770 C C . LEU A 1 94 ? 8.745 -0.244 2.132 1.00 81.25 94 LEU A C 1
ATOM 772 O O . LEU A 1 94 ? 7.969 -1.190 2.053 1.00 81.25 94 LEU A O 1
ATOM 776 N N . SER A 1 95 ? 9.015 0.551 1.101 1.00 80.38 95 SER A N 1
ATOM 777 C CA . SER A 1 95 ? 8.688 0.204 -0.285 1.00 80.38 95 SER A CA 1
ATOM 778 C C . SER A 1 95 ? 9.946 -0.227 -1.017 1.00 80.38 95 SER A C 1
ATOM 780 O O . SER A 1 95 ? 10.962 0.466 -0.956 1.00 80.38 95 SER A O 1
ATOM 782 N N . VAL A 1 96 ? 9.874 -1.361 -1.704 1.00 77.88 96 VAL A N 1
ATOM 783 C CA . VAL A 1 96 ? 10.955 -1.887 -2.532 1.00 77.88 96 VAL A CA 1
ATOM 784 C C . VAL A 1 96 ? 10.442 -2.024 -3.955 1.00 77.88 96 VAL A C 1
ATOM 786 O O . VAL A 1 96 ? 9.454 -2.716 -4.199 1.00 77.88 96 VAL A O 1
ATOM 789 N N . GLN A 1 97 ? 11.141 -1.382 -4.883 1.00 77.12 97 GLN A N 1
ATOM 790 C CA . GLN A 1 97 ? 10.922 -1.526 -6.313 1.00 77.12 97 GLN A CA 1
ATOM 791 C C . GLN A 1 97 ? 12.212 -2.049 -6.935 1.00 77.12 97 GLN A C 1
ATOM 793 O O . GLN A 1 97 ? 13.225 -1.348 -6.950 1.00 77.12 97 GLN A O 1
ATOM 798 N N . THR A 1 98 ? 12.204 -3.308 -7.370 1.00 72.19 98 THR A N 1
ATOM 799 C CA . THR A 1 98 ? 13.433 -3.993 -7.780 1.00 72.19 98 THR A CA 1
ATOM 800 C C . THR A 1 98 ? 13.170 -5.137 -8.746 1.00 72.19 98 THR A C 1
ATOM 802 O O . THR A 1 98 ? 12.190 -5.871 -8.610 1.00 72.19 98 THR A O 1
ATOM 805 N N . ILE A 1 99 ? 14.101 -5.329 -9.676 1.00 68.12 99 ILE A N 1
ATOM 806 C CA . ILE A 1 99 ? 14.243 -6.566 -10.455 1.00 68.12 99 ILE A CA 1
ATOM 807 C C . ILE A 1 99 ? 15.390 -7.448 -9.933 1.00 68.12 99 ILE A C 1
ATOM 809 O O . ILE A 1 99 ? 15.586 -8.566 -10.412 1.00 68.12 99 ILE A O 1
ATOM 813 N N . ASN A 1 100 ? 16.156 -6.962 -8.949 1.00 73.44 100 ASN A N 1
ATOM 814 C CA . ASN A 1 100 ? 17.343 -7.608 -8.406 1.00 73.44 100 ASN A CA 1
ATOM 815 C C . ASN A 1 100 ? 17.064 -8.278 -7.042 1.00 73.44 100 ASN A C 1
ATOM 817 O O . ASN A 1 100 ? 16.986 -7.594 -6.017 1.00 73.44 100 ASN A O 1
ATOM 821 N N . PRO A 1 101 ? 17.034 -9.623 -6.962 1.00 69.56 101 PRO A N 1
ATOM 822 C CA . PRO A 1 101 ? 16.749 -10.339 -5.713 1.00 69.56 101 PRO A CA 1
ATOM 823 C C . PRO A 1 101 ? 17.742 -10.034 -4.589 1.00 69.56 101 PRO A C 1
ATOM 825 O O . PRO A 1 101 ? 17.384 -10.091 -3.413 1.00 69.56 101 PRO A O 1
ATOM 828 N N . ASN A 1 102 ? 18.979 -9.648 -4.915 1.00 72.62 102 ASN A N 1
ATOM 829 C CA . ASN A 1 102 ? 19.995 -9.352 -3.903 1.00 72.62 102 ASN A CA 1
ATOM 830 C C . ASN A 1 102 ? 19.621 -8.163 -3.016 1.00 72.62 102 ASN A C 1
ATOM 832 O O . ASN A 1 102 ? 20.112 -8.051 -1.892 1.00 72.62 102 ASN A O 1
ATOM 836 N N . ILE A 1 103 ? 18.748 -7.281 -3.501 1.00 73.94 103 ILE A N 1
ATOM 837 C CA . ILE A 1 103 ? 18.298 -6.123 -2.746 1.00 73.94 103 ILE A CA 1
ATOM 838 C C . ILE A 1 103 ? 17.441 -6.525 -1.543 1.00 73.94 103 ILE A C 1
ATOM 840 O O . ILE A 1 103 ? 17.464 -5.845 -0.518 1.00 73.94 103 ILE A O 1
ATOM 844 N N . LEU A 1 104 ? 16.753 -7.665 -1.632 1.00 73.12 104 LEU A N 1
ATOM 845 C CA . LEU A 1 104 ? 15.895 -8.178 -0.572 1.00 73.12 104 LEU A CA 1
ATOM 846 C C . LEU A 1 104 ? 16.705 -8.537 0.681 1.00 73.12 104 LEU A C 1
ATOM 848 O O . LEU A 1 104 ? 16.224 -8.356 1.794 1.00 73.12 104 LEU A O 1
ATOM 852 N N . ARG A 1 105 ? 17.983 -8.914 0.530 1.00 74.50 105 ARG A N 1
ATOM 853 C CA . ARG A 1 105 ? 18.901 -9.128 1.665 1.00 74.50 105 ARG A CA 1
ATOM 854 C C . ARG A 1 105 ? 19.137 -7.859 2.486 1.00 74.50 105 ARG A C 1
ATOM 856 O O . ARG A 1 105 ? 19.508 -7.940 3.651 1.00 74.50 105 ARG A O 1
ATOM 863 N N . LYS A 1 106 ? 18.925 -6.666 1.914 1.00 76.50 106 LYS A N 1
ATOM 864 C CA . LYS A 1 106 ? 19.019 -5.406 2.667 1.00 76.50 106 LYS A CA 1
ATOM 865 C C . LYS A 1 106 ? 17.853 -5.238 3.650 1.00 76.50 106 LYS A C 1
ATOM 867 O O . LYS A 1 106 ? 18.018 -4.501 4.616 1.00 76.50 106 LYS A O 1
ATOM 872 N N . ILE A 1 107 ? 16.722 -5.924 3.445 1.00 76.56 107 ILE A N 1
ATOM 873 C CA . ILE A 1 107 ? 15.532 -5.845 4.313 1.00 76.56 107 ILE A CA 1
ATOM 874 C C . ILE A 1 107 ? 15.857 -6.339 5.730 1.00 76.56 107 ILE A C 1
ATOM 876 O O . ILE A 1 107 ? 15.377 -5.760 6.699 1.00 76.56 107 ILE A O 1
ATOM 880 N N . GLU A 1 108 ? 16.766 -7.310 5.872 1.00 75.38 108 GLU A N 1
ATOM 881 C CA . GLU A 1 108 ? 17.248 -7.809 7.172 1.00 75.38 108 GLU A CA 1
ATOM 882 C C . GLU A 1 108 ? 17.859 -6.706 8.058 1.00 75.38 108 GLU A C 1
ATOM 884 O O . GLU A 1 108 ? 17.924 -6.840 9.279 1.00 75.38 108 GLU A O 1
ATOM 889 N N . LYS A 1 109 ? 18.298 -5.585 7.465 1.00 77.56 109 LYS A N 1
ATOM 890 C CA . LYS A 1 109 ? 18.854 -4.444 8.205 1.00 77.56 109 LYS A CA 1
ATOM 891 C C . LYS A 1 109 ? 17.770 -3.605 8.916 1.00 77.56 109 LYS A C 1
ATOM 893 O O . LYS A 1 109 ? 18.113 -2.825 9.803 1.00 77.56 109 LYS A O 1
ATOM 898 N N . PHE A 1 110 ? 16.486 -3.758 8.572 1.00 78.56 110 PHE A N 1
ATOM 899 C CA . PHE A 1 110 ? 15.367 -2.957 9.092 1.00 78.56 110 PHE A CA 1
ATOM 900 C C . PHE A 1 110 ? 14.714 -3.610 10.321 1.00 78.56 110 PHE A C 1
ATOM 902 O O . PHE A 1 110 ? 13.738 -4.350 10.220 1.00 78.56 110 PHE A O 1
ATOM 909 N N . LYS A 1 111 ? 15.231 -3.308 11.516 1.00 78.38 111 LYS A N 1
ATOM 910 C CA . LYS A 1 111 ? 14.825 -3.972 12.774 1.00 78.38 111 LYS A CA 1
ATOM 911 C C . LYS A 1 111 ? 13.430 -3.607 13.291 1.00 78.38 111 LYS A C 1
ATOM 913 O O . LYS A 1 111 ? 12.904 -4.302 14.157 1.00 78.38 111 LYS A O 1
ATOM 918 N N . HIS A 1 112 ? 12.860 -2.496 12.834 1.00 79.56 112 HIS A N 1
ATOM 919 C CA . HIS A 1 112 ? 11.560 -1.989 13.296 1.00 79.56 112 HIS A CA 1
ATOM 920 C C . HIS A 1 112 ? 10.513 -1.977 12.186 1.00 79.56 112 HIS A C 1
ATOM 922 O O . HIS A 1 112 ? 9.494 -1.294 12.296 1.00 79.56 112 HIS A O 1
ATOM 928 N N . LEU A 1 113 ? 10.758 -2.752 11.126 1.00 79.69 113 LEU A N 1
ATOM 929 C CA . LEU A 1 113 ? 9.859 -2.838 9.996 1.00 79.69 113 LEU A CA 1
ATOM 930 C C . LEU A 1 113 ? 8.511 -3.429 10.424 1.00 79.69 113 LEU A C 1
ATOM 932 O O . LEU A 1 113 ? 8.429 -4.559 10.896 1.00 79.69 113 LEU A O 1
ATOM 936 N N . HIS A 1 114 ? 7.459 -2.642 10.243 1.00 78.38 114 HIS A N 1
ATOM 937 C CA . HIS A 1 114 ? 6.073 -3.021 10.470 1.00 78.38 114 HIS A CA 1
ATOM 938 C C . HIS A 1 114 ? 5.400 -3.494 9.175 1.00 78.38 114 HIS A C 1
ATOM 940 O O . HIS A 1 114 ? 4.698 -4.502 9.182 1.00 78.38 114 HIS A O 1
ATOM 946 N N . SER A 1 115 ? 5.628 -2.799 8.054 1.00 77.12 115 SER A N 1
ATOM 947 C CA . SER A 1 115 ? 5.032 -3.158 6.758 1.00 77.12 115 SER A CA 1
ATOM 948 C C . SER A 1 115 ? 6.026 -3.040 5.607 1.00 77.12 115 SER A C 1
ATOM 950 O O . SER A 1 115 ? 6.822 -2.100 5.545 1.00 77.12 115 SER A O 1
ATOM 952 N N . LEU A 1 116 ? 5.928 -3.976 4.663 1.00 78.38 116 LEU A N 1
ATOM 953 C CA . LEU A 1 116 ? 6.729 -4.036 3.445 1.00 78.38 116 LEU A CA 1
ATOM 954 C C . LEU A 1 116 ? 5.812 -4.015 2.217 1.00 78.38 116 LEU A C 1
ATOM 956 O O . LEU A 1 116 ? 4.918 -4.850 2.091 1.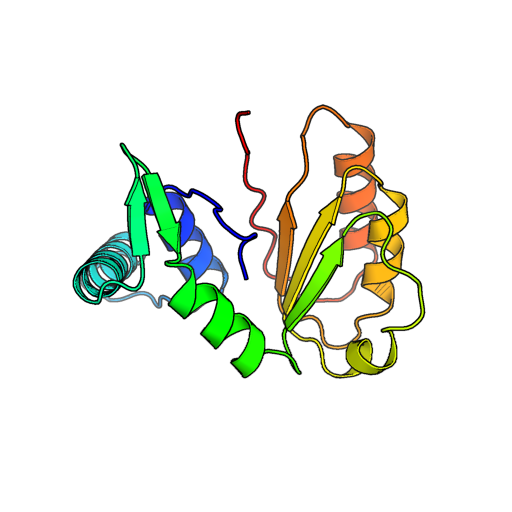00 78.38 116 LEU A O 1
ATOM 960 N N . PHE A 1 117 ? 6.079 -3.093 1.301 1.00 77.19 117 PHE A N 1
ATOM 961 C CA . PHE A 1 117 ? 5.427 -2.982 0.001 1.00 77.19 117 PHE A CA 1
ATOM 962 C C . PHE A 1 117 ? 6.424 -3.409 -1.072 1.00 77.19 117 PHE A C 1
ATOM 964 O O . PHE A 1 117 ? 7.528 -2.866 -1.130 1.00 77.19 117 PHE A O 1
ATOM 971 N N . LEU A 1 118 ? 6.057 -4.389 -1.897 1.00 76.12 118 LEU A N 1
ATOM 972 C CA . LEU A 1 118 ? 6.925 -4.918 -2.946 1.00 76.12 118 LEU A CA 1
ATOM 973 C C . LEU A 1 118 ? 6.304 -4.672 -4.315 1.00 76.12 118 LEU A C 1
ATOM 975 O O . LEU A 1 118 ? 5.205 -5.143 -4.599 1.00 76.12 118 LEU A O 1
ATOM 979 N N . PHE A 1 119 ? 7.053 -3.986 -5.169 1.00 74.19 119 PHE A N 1
ATOM 980 C CA . PHE A 1 119 ? 6.699 -3.711 -6.555 1.00 74.19 119 PHE A CA 1
ATOM 981 C C . PHE A 1 119 ? 7.738 -4.408 -7.448 1.00 74.19 119 PHE A C 1
ATOM 983 O O . PHE A 1 119 ? 8.877 -3.948 -7.540 1.00 74.19 119 PHE A O 1
ATOM 990 N N . TYR A 1 120 ? 7.388 -5.551 -8.048 1.00 68.50 120 TYR A N 1
ATOM 991 C CA . TYR A 1 120 ? 8.301 -6.338 -8.890 1.00 68.50 120 TYR A CA 1
ATOM 992 C C . TYR A 1 120 ? 7.579 -6.961 -10.092 1.00 68.50 120 TYR A C 1
ATOM 994 O O . TYR A 1 120 ? 6.390 -7.267 -10.021 1.00 68.50 120 TYR A O 1
ATOM 1002 N N . GLU A 1 121 ? 8.309 -7.186 -11.186 1.00 60.09 121 GLU A N 1
ATOM 1003 C CA . GLU A 1 121 ? 7.799 -7.909 -12.356 1.00 60.09 121 GLU A CA 1
ATOM 1004 C C . GLU A 1 121 ? 7.935 -9.433 -12.167 1.00 60.09 121 GLU A C 1
ATOM 1006 O O . GLU A 1 121 ? 9.011 -9.957 -11.877 1.00 60.09 121 GLU A O 1
ATOM 1011 N N . ILE A 1 122 ? 6.833 -10.166 -12.352 1.00 52.84 122 ILE A N 1
ATOM 1012 C CA . ILE A 1 122 ? 6.700 -11.609 -12.046 1.00 52.84 122 ILE A CA 1
ATOM 1013 C C . ILE A 1 122 ? 7.460 -12.521 -13.018 1.00 52.84 122 ILE A C 1
ATOM 1015 O O . ILE A 1 122 ? 7.623 -13.711 -12.752 1.00 52.84 122 ILE A O 1
ATOM 1019 N N . SER A 1 123 ? 7.995 -11.988 -14.116 1.00 57.66 123 SER A N 1
ATOM 1020 C CA . SER A 1 123 ? 8.811 -12.765 -15.061 1.00 57.66 123 SER A CA 1
ATOM 1021 C C . SER A 1 123 ? 10.054 -13.404 -14.414 1.00 57.66 123 SER A C 1
ATOM 1023 O O . SER A 1 123 ? 10.671 -14.291 -15.003 1.00 57.66 123 SER A O 1
ATOM 1025 N N . ASN A 1 124 ? 10.395 -13.010 -13.184 1.00 56.28 124 ASN A N 1
ATOM 1026 C CA . ASN A 1 124 ? 11.527 -13.510 -12.427 1.00 56.28 124 ASN A CA 1
ATOM 1027 C C . ASN A 1 124 ? 11.086 -14.496 -11.322 1.00 56.28 124 ASN A C 1
ATOM 1029 O O . ASN A 1 124 ? 10.896 -14.128 -10.161 1.00 56.28 124 ASN A O 1
ATOM 1033 N N . HIS A 1 125 ? 10.939 -15.778 -11.678 1.00 59.91 125 HIS A N 1
ATOM 1034 C CA . HIS A 1 125 ? 10.6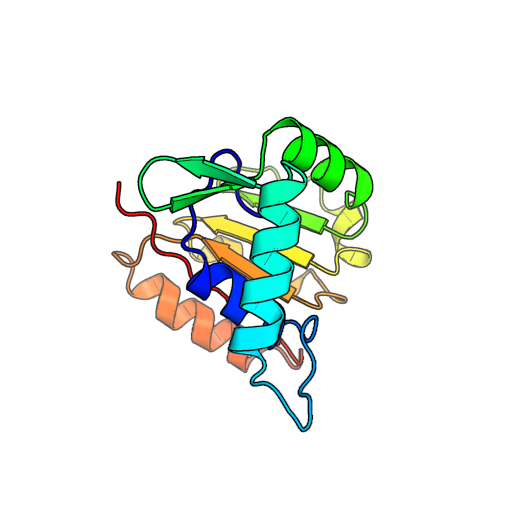10 -16.857 -10.732 1.00 59.91 125 HIS A CA 1
ATOM 1035 C C . HIS A 1 125 ? 11.592 -16.964 -9.548 1.00 59.91 125 HIS A C 1
ATOM 1037 O O . HIS A 1 125 ? 11.194 -17.433 -8.478 1.00 59.91 125 HIS A O 1
ATOM 1043 N N . ASP A 1 126 ? 12.830 -16.485 -9.708 1.00 63.22 126 ASP A N 1
ATOM 1044 C CA . ASP A 1 126 ? 13.853 -16.498 -8.659 1.00 63.22 126 ASP A CA 1
ATOM 1045 C C . ASP A 1 126 ? 13.580 -15.458 -7.554 1.00 63.22 126 ASP A C 1
ATOM 1047 O O . ASP A 1 126 ? 14.031 -15.624 -6.417 1.00 63.22 126 ASP A O 1
ATOM 1051 N N . LEU A 1 127 ? 12.801 -14.403 -7.839 1.00 63.41 127 LEU A N 1
ATOM 1052 C CA . LEU A 1 127 ? 12.388 -13.417 -6.831 1.00 63.41 127 LEU A CA 1
ATOM 1053 C C . LEU A 1 127 ? 11.360 -13.999 -5.857 1.00 63.41 127 LEU A C 1
ATOM 1055 O O . LEU A 1 127 ? 11.501 -13.824 -4.648 1.00 63.41 127 LEU A O 1
ATOM 1059 N N . CYS A 1 128 ? 10.353 -14.724 -6.351 1.00 63.59 128 CYS A N 1
ATOM 1060 C CA . CYS A 1 128 ? 9.310 -15.317 -5.508 1.00 63.59 128 CYS A CA 1
ATOM 1061 C C . CYS A 1 128 ? 9.875 -16.325 -4.499 1.00 63.59 128 CYS A C 1
ATOM 1063 O O . CYS A 1 128 ? 9.497 -16.309 -3.327 1.00 63.59 128 CYS A O 1
ATOM 1065 N N . SER A 1 129 ? 10.789 -17.194 -4.935 1.00 67.00 129 SER A N 1
ATOM 1066 C CA . SER A 1 129 ? 11.460 -18.161 -4.060 1.00 67.00 129 SER A CA 1
ATOM 1067 C C . SER A 1 129 ? 12.345 -17.463 -3.023 1.00 67.00 129 SER A C 1
ATOM 1069 O O . SER A 1 129 ? 12.225 -17.758 -1.834 1.00 67.00 129 SER A O 1
ATOM 1071 N N . SER A 1 130 ? 13.143 -16.475 -3.445 1.00 65.75 130 SER A N 1
ATOM 1072 C CA . SER A 1 130 ? 13.979 -15.664 -2.545 1.00 65.75 130 SER A CA 1
ATOM 1073 C C . SER A 1 130 ? 13.150 -14.925 -1.485 1.00 65.75 130 SER A C 1
ATOM 1075 O O . SER A 1 130 ? 13.530 -14.877 -0.316 1.00 65.75 130 SER A O 1
ATOM 1077 N N . LEU A 1 131 ? 11.986 -14.385 -1.864 1.00 67.31 131 LEU A N 1
ATOM 1078 C CA . LEU A 1 131 ? 11.059 -13.726 -0.943 1.00 67.31 131 LEU A CA 1
ATOM 1079 C C . LEU A 1 131 ? 10.526 -14.691 0.118 1.00 67.31 131 LEU A C 1
ATOM 1081 O O . LEU A 1 131 ? 10.541 -14.369 1.303 1.00 67.31 131 LEU A O 1
ATOM 1085 N N . ILE A 1 132 ? 10.101 -15.890 -0.289 1.00 68.12 132 ILE A N 1
ATOM 1086 C CA . ILE A 1 132 ? 9.604 -16.915 0.637 1.00 68.12 132 ILE A CA 1
ATOM 1087 C C . ILE A 1 132 ? 10.681 -17.308 1.657 1.00 68.12 132 ILE A C 1
ATOM 1089 O O . ILE A 1 132 ? 10.363 -17.498 2.830 1.00 68.12 132 ILE A O 1
ATOM 1093 N N . GLU A 1 133 ? 11.940 -17.441 1.237 1.00 67.75 133 GLU A N 1
ATOM 1094 C CA . GLU A 1 133 ? 13.044 -17.776 2.145 1.00 67.75 133 GLU A CA 1
ATOM 1095 C C . GLU A 1 133 ? 13.331 -16.660 3.152 1.00 67.75 133 GLU A C 1
ATOM 1097 O O . GLU A 1 133 ? 13.430 -16.934 4.349 1.00 67.75 133 GLU A O 1
ATOM 1102 N N . ILE A 1 134 ? 13.375 -15.406 2.698 1.00 65.75 134 ILE A N 1
ATOM 1103 C CA . ILE A 1 134 ? 13.580 -14.240 3.569 1.00 65.75 134 ILE A CA 1
ATOM 1104 C C . ILE A 1 134 ? 12.445 -14.120 4.592 1.00 65.75 134 ILE A C 1
ATOM 1106 O O . ILE A 1 134 ? 12.698 -13.894 5.775 1.00 65.75 134 ILE A O 1
ATOM 1110 N N . PHE A 1 135 ? 11.194 -14.333 4.174 1.00 66.56 135 PHE A N 1
ATOM 1111 C CA . PHE A 1 135 ? 10.050 -14.267 5.086 1.00 66.56 135 PHE A CA 1
ATOM 1112 C C . PHE A 1 135 ? 10.006 -15.421 6.086 1.00 66.56 135 PHE A C 1
ATOM 1114 O O . PHE A 1 135 ? 9.582 -15.218 7.216 1.00 66.56 135 PHE A O 1
ATOM 1121 N N . LYS A 1 136 ? 10.483 -16.615 5.719 1.00 65.69 136 LYS A N 1
ATOM 1122 C CA . LYS A 1 136 ? 10.627 -17.728 6.671 1.00 65.69 136 LYS A CA 1
ATOM 1123 C C . LYS A 1 136 ? 11.716 -17.482 7.714 1.00 65.69 136 LYS A C 1
ATOM 1125 O O . LYS A 1 136 ? 11.620 -18.024 8.809 1.00 65.69 136 LYS A O 1
ATOM 1130 N N . ALA A 1 137 ? 12.759 -16.733 7.360 1.00 60.12 137 ALA A N 1
ATOM 1131 C CA . ALA A 1 137 ? 13.899 -16.460 8.232 1.00 60.12 137 ALA A CA 1
ATOM 1132 C C . ALA A 1 137 ? 13.676 -15.271 9.186 1.00 60.12 137 ALA A C 1
ATOM 1134 O O . ALA A 1 137 ? 14.413 -15.125 10.159 1.00 60.12 137 ALA A O 1
ATOM 1135 N N . SER A 1 138 ? 12.683 -14.422 8.916 1.00 57.44 138 SER A N 1
ATOM 1136 C CA . SER A 1 138 ? 12.361 -13.255 9.734 1.00 57.44 138 SER A CA 1
ATOM 1137 C C . SER A 1 138 ? 11.283 -13.593 10.771 1.00 57.44 138 SER A C 1
ATOM 1139 O O . SER A 1 138 ? 10.152 -13.897 10.407 1.00 57.44 138 SER A O 1
ATOM 1141 N N . ASP A 1 139 ? 11.596 -13.465 12.066 1.00 50.78 139 ASP A N 1
ATOM 1142 C CA . ASP A 1 139 ? 10.617 -13.543 13.175 1.00 50.78 139 ASP A CA 1
ATOM 1143 C C . ASP A 1 139 ? 9.622 -12.361 13.187 1.00 50.78 139 ASP A C 1
ATOM 1145 O O . ASP A 1 139 ? 8.776 -12.237 14.078 1.00 50.78 139 ASP A O 1
ATOM 1149 N N . ALA A 1 140 ? 9.729 -11.439 12.227 1.00 46.81 140 ALA A N 1
ATOM 1150 C CA . ALA A 1 140 ? 8.829 -10.310 12.127 1.00 46.81 140 ALA A CA 1
ATOM 1151 C C . ALA A 1 140 ? 7.414 -10.805 11.792 1.00 46.81 140 ALA A C 1
ATOM 1153 O O . ALA A 1 140 ? 7.181 -11.403 10.743 1.00 46.81 140 ALA A O 1
ATOM 1154 N N . CYS A 1 141 ? 6.450 -10.491 12.664 1.00 41.75 141 CYS A N 1
ATOM 1155 C CA . CYS A 1 141 ? 5.022 -10.456 12.344 1.00 41.75 141 CYS A CA 1
ATOM 1156 C C . CYS A 1 141 ? 4.777 -9.432 11.221 1.00 41.75 141 CYS A C 1
ATOM 1158 O O . CYS A 1 141 ? 4.273 -8.335 11.451 1.00 41.75 141 CYS A O 1
ATOM 1160 N N . MET A 1 142 ? 5.184 -9.764 10.003 1.00 48.34 142 MET A N 1
ATOM 1161 C CA . MET A 1 142 ? 4.891 -9.000 8.807 1.00 48.34 142 MET A CA 1
ATOM 1162 C C . MET A 1 142 ? 3.473 -9.365 8.387 1.00 48.34 142 MET A C 1
ATOM 1164 O O . MET A 1 142 ? 3.226 -10.472 7.914 1.00 48.34 142 MET A O 1
ATOM 1168 N N . TYR A 1 143 ? 2.522 -8.449 8.575 1.00 45.22 143 TYR A N 1
ATOM 1169 C CA . TYR A 1 143 ? 1.248 -8.547 7.868 1.00 45.22 143 TYR A CA 1
ATOM 1170 C C . TYR A 1 143 ? 1.562 -8.419 6.372 1.00 45.22 143 TYR A C 1
ATOM 1172 O O . TYR A 1 143 ? 2.097 -7.408 5.913 1.00 45.22 143 TYR A O 1
ATOM 1180 N N . TYR A 1 144 ? 1.370 -9.533 5.665 1.00 53.25 144 TYR A N 1
ATOM 1181 C CA . TYR A 1 144 ? 1.956 -9.809 4.359 1.00 53.25 144 TYR A CA 1
ATOM 1182 C C . TYR A 1 144 ? 1.499 -8.831 3.266 1.00 53.25 144 TYR A C 1
ATOM 1184 O O . TYR A 1 144 ? 0.311 -8.668 3.001 1.00 53.25 144 TYR A O 1
ATOM 1192 N N . THR A 1 145 ? 2.512 -8.230 2.640 1.00 43.94 145 THR A N 1
ATOM 1193 C CA . THR A 1 145 ? 2.737 -8.081 1.193 1.00 43.94 145 THR A CA 1
ATOM 1194 C C . THR A 1 145 ? 1.518 -7.810 0.314 1.00 43.94 145 THR A C 1
ATOM 1196 O O . THR A 1 145 ? 0.859 -8.719 -0.187 1.00 43.94 145 THR A O 1
ATOM 1199 N N . TYR A 1 146 ? 1.326 -6.534 -0.007 1.00 48.19 146 TYR A N 1
ATOM 1200 C CA . TYR A 1 146 ? 0.689 -6.158 -1.260 1.00 48.19 146 TYR A CA 1
ATOM 1201 C C . TYR A 1 146 ? 1.732 -6.274 -2.383 1.00 48.19 146 TYR A C 1
ATOM 1203 O O . TYR A 1 146 ? 2.737 -5.559 -2.372 1.00 48.19 146 TYR A O 1
ATOM 1211 N N . VAL A 1 147 ? 1.526 -7.229 -3.292 1.00 47.84 147 VAL A N 1
ATOM 1212 C CA . VAL A 1 147 ? 2.274 -7.385 -4.547 1.00 47.84 147 VAL A CA 1
ATOM 1213 C C . VAL A 1 147 ? 1.373 -6.840 -5.644 1.00 47.84 147 VAL A C 1
ATOM 1215 O O . VAL A 1 147 ? 0.351 -7.459 -5.936 1.00 47.84 147 VAL A O 1
ATOM 1218 N N . TYR A 1 148 ? 1.718 -5.686 -6.216 1.00 47.78 148 TYR A N 1
ATOM 1219 C CA . TYR A 1 148 ? 0.955 -5.122 -7.330 1.00 47.78 148 TYR A CA 1
ATOM 1220 C C . TYR A 1 148 ? 1.601 -5.414 -8.678 1.00 47.78 148 TYR A C 1
ATOM 1222 O O . TYR A 1 148 ? 2.823 -5.367 -8.823 1.00 47.78 148 TYR A O 1
ATOM 1230 N N . TYR A 1 149 ? 0.732 -5.665 -9.652 1.00 42.38 149 TYR A N 1
ATOM 1231 C CA . TYR A 1 149 ? 1.027 -5.968 -11.041 1.00 42.38 149 TYR A CA 1
ATOM 1232 C C . TYR A 1 149 ? 0.991 -4.663 -11.839 1.00 42.38 149 TYR A C 1
ATOM 1234 O O . TYR A 1 149 ? -0.084 -4.129 -12.080 1.00 42.38 149 TYR A O 1
ATOM 1242 N N . ALA A 1 150 ? 2.137 -4.146 -12.274 1.00 36.34 150 ALA A N 1
ATOM 1243 C CA . ALA A 1 150 ? 2.124 -3.155 -13.345 1.00 36.34 150 ALA A CA 1
ATOM 1244 C C . ALA A 1 150 ? 2.026 -3.915 -14.677 1.00 36.34 150 ALA A C 1
ATOM 1246 O O . ALA A 1 150 ? 2.955 -4.637 -15.042 1.00 36.34 150 ALA A O 1
ATOM 1247 N N . TYR A 1 151 ? 0.895 -3.805 -15.377 1.00 28.09 151 TYR A N 1
ATOM 1248 C CA . TYR A 1 151 ? 0.880 -4.071 -16.814 1.00 28.09 151 TYR A CA 1
ATOM 1249 C C . TYR A 1 151 ? 1.483 -2.837 -17.488 1.00 28.09 151 TYR A C 1
ATOM 1251 O O . TYR A 1 151 ? 1.023 -1.725 -17.245 1.00 28.09 151 TYR A O 1
ATOM 1259 N N . VAL A 1 152 ? 2.566 -3.053 -18.237 1.00 35.28 152 VAL A N 1
ATOM 1260 C CA . VAL A 1 152 ? 3.262 -2.029 -19.034 1.00 35.28 152 VAL A CA 1
ATOM 1261 C C . VAL A 1 152 ? 2.319 -1.399 -20.052 1.00 35.28 152 VAL A C 1
ATOM 1263 O O . VAL A 1 152 ? 1.571 -2.174 -20.693 1.00 35.28 152 VAL A O 1
#

Secondary structure (DSSP, 8-state):
-PPTT-EE-HHHHHHHHHHTT-S---SSS-HHHHHHHHHHHHHHTTSEEEETTEEEE-HHHHHHHHHHTTTTEEEEETT--TT-GGGTTT--EEEEE-S-GGGGGGGGG-TT--EEEEE--TT-HHHHHHHHHHHHH--------EEE----

Foldseek 3Di:
DDPPPDWDAQQLVLVVCVLLVVFDDDPVDGSSRVSSVVSVVCVVVVQWDDDPNIIDGDPVNVVVVCVVCVLAEEEAEPPDDPPVLVSLARHQEYEYEDPDLVSVVCVVSRPNHAEYEYEYDVVDVVNVVSVVVSVVVDPDPYSDYDYDDDDD

Sequence (152 aa):
MFPEDHEFDKYDLVRMLIALGFIQPSQAMTMEDIGGRDFDVLVKKALFEMIGDDYKMHDLIHESTSKFFAQEFGKLVDNEEESSLKIFETIRYLSVQTINPNILRKIEKFKHLHSLFLFYEISNHDLCSSLIEIFKASDACMYYTYVYYAYV